Protein AF-A0A7V9JKL5-F1 (afdb_monomer)

Sequence (115 aa):
MSPMSPSKNQIVVAIGVLAAAFAIAACGGDGKSKGSEPASATSTLPQGSEAIALKPADFSVEIDNPYWPMKPGNKWVYSETDTAGGNEKVVVEVTDKTKMIANGIEARVIRDTVS

Nearest PDB structures (foldseek):
  5odp-assembly1_G  TM=5.307E-01  e=8.504E-01  Salinibacter ruber DSM 13855
  5odp-assembly1_A  TM=4.890E-01  e=9.035E-01  Salinibacter ruber DSM 13855
  5odn-assembly1_E  TM=5.194E-01  e=1.656E+00  Salinibacter ruber DSM 13855
  5odn-assembly1_B  TM=5.053E-01  e=2.242E+00  Salinibacter ruber DSM 13855
  3udg-assembly2_B  TM=4.702E-01  e=1.381E+00  Deinococcus radiodurans R1 = ATCC 13939 = DSM 20539

pLDDT: mean 77.9, std 23.08, range [34.19, 98.75]

Foldseek 3Di:
DDDDDDDDPDDDDDDDDDDDDDDDDDDDDDDPPPPPPPPVVVPPDDPDPPDDQDDQVVDDQFQPPPVDGQDAADKDWDWDADPVGDIKIKMKGFHPDWDQDPNGHIYTDIDIDMD

Secondary structure (DSSP, 8-state):
-PPP----------------------------------------SPPTT------GGG--S----TT----TT-EEEEEEE-TTS-EEEEEEEEEEEEEE-GGG-EEEEEEEEE-

Mean predicted aligned error: 16.91 Å

Structure (mmCIF, N/CA/C/O backbone):
data_AF-A0A7V9JKL5-F1
#
_entry.id   AF-A0A7V9JKL5-F1
#
loop_
_atom_site.group_PDB
_atom_site.id
_atom_site.type_symbol
_atom_site.label_atom_id
_atom_site.label_alt_id
_atom_site.label_comp_id
_atom_site.label_asym_id
_atom_site.label_entity_id
_atom_site.label_seq_id
_atom_site.pdbx_PDB_ins_code
_atom_site.Cartn_x
_atom_site.Cartn_y
_atom_site.Cartn_z
_atom_site.occupancy
_atom_site.B_iso_or_equiv
_atom_site.auth_seq_id
_atom_site.auth_comp_id
_atom_site.auth_asym_id
_atom_site.auth_atom_id
_atom_site.pdbx_PDB_model_num
ATOM 1 N N . MET A 1 1 ? -31.807 38.987 9.158 1.00 47.34 1 MET A N 1
ATOM 2 C CA . MET A 1 1 ? -31.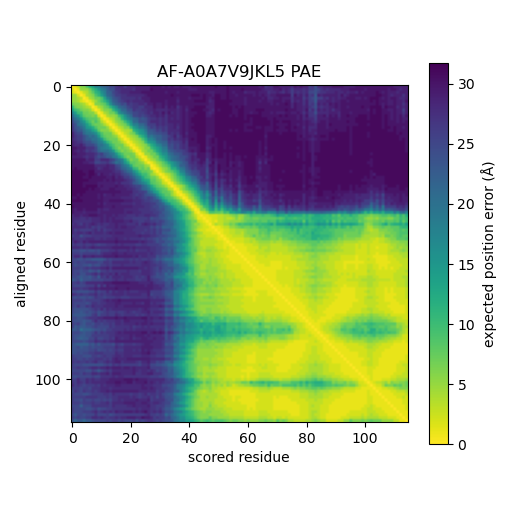268 37.971 10.083 1.00 47.34 1 MET A CA 1
ATOM 3 C C . MET A 1 1 ? -29.976 37.463 9.460 1.00 47.34 1 MET A C 1
ATOM 5 O O . MET A 1 1 ? -30.025 36.644 8.553 1.00 47.34 1 MET A O 1
ATOM 9 N N . SER A 1 2 ? -28.856 38.098 9.803 1.00 44.59 2 SER A N 1
ATOM 10 C CA . SER A 1 2 ? -27.548 37.877 9.172 1.00 44.59 2 SER A CA 1
ATOM 11 C C . SER A 1 2 ? -26.788 36.716 9.836 1.00 44.59 2 SER A C 1
ATOM 13 O O . SER A 1 2 ? -27.013 36.465 11.020 1.00 44.59 2 SER A O 1
ATOM 15 N N . PRO A 1 3 ? -25.895 36.025 9.103 1.00 46.81 3 PRO A N 1
ATOM 16 C CA . PRO A 1 3 ? -25.092 34.912 9.611 1.00 46.81 3 PRO A CA 1
ATOM 17 C C . PRO A 1 3 ? -23.904 35.377 10.470 1.00 46.81 3 PRO A C 1
ATOM 19 O O . PRO A 1 3 ? -23.275 36.397 10.193 1.00 46.81 3 PRO A O 1
ATOM 22 N N . MET A 1 4 ? -23.588 34.583 11.495 1.00 34.19 4 MET A N 1
ATOM 23 C CA . MET A 1 4 ? -22.467 34.763 12.419 1.00 34.19 4 MET A CA 1
ATOM 24 C C . MET A 1 4 ? -21.280 33.899 11.953 1.00 34.19 4 MET A C 1
ATOM 26 O O . MET A 1 4 ? -21.412 32.687 11.803 1.00 34.19 4 MET A O 1
ATOM 30 N N . SER A 1 5 ? -20.125 34.522 11.719 1.00 47.69 5 SER A N 1
ATOM 31 C CA . SER A 1 5 ? -18.815 33.886 11.487 1.00 47.69 5 SER A CA 1
ATOM 32 C C . SER A 1 5 ? -17.736 34.705 12.238 1.00 47.69 5 SER A C 1
ATOM 34 O O . SER A 1 5 ? -18.064 35.774 12.755 1.00 47.69 5 SER A O 1
ATOM 36 N N . PRO A 1 6 ? -16.487 34.231 12.406 1.00 41.22 6 PRO A N 1
ATOM 37 C CA . PRO A 1 6 ? -15.897 33.872 13.693 1.00 41.22 6 PRO A CA 1
ATOM 38 C C . PRO A 1 6 ? -14.971 34.964 14.260 1.00 41.22 6 PRO A C 1
ATOM 40 O O . PRO A 1 6 ? -14.393 35.771 13.528 1.00 41.22 6 PRO A O 1
ATOM 43 N N . SER A 1 7 ? -14.776 34.950 15.581 1.00 37.81 7 SER A N 1
ATOM 44 C CA . SER A 1 7 ? -13.871 35.851 16.301 1.00 37.81 7 SER A CA 1
ATOM 45 C C . SER A 1 7 ? -12.401 35.513 16.032 1.00 37.81 7 SER A C 1
ATOM 47 O O . SER A 1 7 ? -11.882 34.495 16.491 1.00 37.81 7 SER A O 1
ATOM 49 N N . LYS A 1 8 ? -11.721 36.405 15.308 1.00 43.59 8 LYS A N 1
ATOM 50 C CA . LYS A 1 8 ? -10.263 36.449 15.165 1.00 43.59 8 LYS A CA 1
ATOM 51 C C . LYS A 1 8 ? -9.659 37.147 16.387 1.00 43.59 8 LYS A C 1
ATOM 53 O O . LYS A 1 8 ? -9.837 38.351 16.548 1.00 43.59 8 LYS A O 1
ATOM 58 N N . ASN A 1 9 ? -8.905 36.416 17.207 1.00 38.69 9 ASN A N 1
ATOM 59 C CA . ASN A 1 9 ? -8.006 37.009 18.198 1.00 38.69 9 ASN A CA 1
ATOM 60 C C . ASN A 1 9 ? -6.793 37.603 17.473 1.00 38.69 9 ASN A C 1
ATOM 62 O O . ASN A 1 9 ? -5.861 36.884 17.118 1.00 38.69 9 ASN A O 1
ATOM 66 N N . GLN A 1 10 ? -6.813 38.913 17.235 1.00 40.44 10 GLN A N 1
ATOM 67 C CA . GLN A 1 10 ? -5.638 39.643 16.769 1.00 40.44 10 GLN A CA 1
ATOM 68 C C . GLN A 1 10 ? -4.881 40.198 17.971 1.00 40.44 10 GLN A C 1
ATOM 70 O O . GLN A 1 10 ? -5.264 41.197 18.575 1.00 40.44 10 GLN A O 1
ATOM 75 N N . ILE A 1 11 ? -3.799 39.506 18.320 1.00 44.56 11 ILE A N 1
ATOM 76 C CA . ILE A 1 11 ? -2.767 40.002 19.221 1.00 44.56 11 ILE A CA 1
ATOM 77 C C . ILE A 1 11 ? -1.987 41.074 18.452 1.00 44.56 11 ILE A C 1
ATOM 79 O O . ILE A 1 11 ? -1.315 40.791 17.462 1.00 44.56 11 ILE A O 1
ATOM 83 N N . VAL A 1 12 ? -2.132 42.320 18.895 1.00 41.69 12 VAL A N 1
ATOM 84 C CA . VAL A 1 12 ? -1.371 43.474 18.416 1.00 41.69 12 VAL A CA 1
ATOM 85 C C . VAL A 1 12 ? 0.035 43.385 19.001 1.00 41.69 12 VAL A C 1
ATOM 87 O O . VAL A 1 12 ? 0.199 43.462 20.215 1.00 41.69 12 VAL A O 1
ATOM 90 N N . VAL A 1 13 ? 1.053 43.257 18.151 1.00 42.88 13 VAL A N 1
ATOM 91 C CA . VAL A 1 13 ? 2.447 43.514 18.535 1.00 42.88 13 VAL A CA 1
ATOM 92 C C . VAL A 1 13 ? 3.031 44.496 17.530 1.00 42.88 13 VAL A C 1
ATOM 94 O O . VAL A 1 13 ? 3.345 44.155 16.393 1.00 42.88 13 VAL A O 1
ATOM 97 N N . ALA A 1 14 ? 3.122 45.750 17.967 1.00 43.59 14 ALA A N 1
ATOM 98 C CA . ALA A 1 14 ? 3.907 46.787 17.325 1.00 43.59 14 ALA A CA 1
ATOM 99 C C . ALA A 1 14 ? 5.387 46.542 17.645 1.00 43.59 14 ALA A C 1
ATOM 101 O O . ALA A 1 14 ? 5.752 46.469 18.816 1.00 43.59 14 ALA A O 1
ATOM 102 N N . ILE A 1 15 ? 6.242 46.443 16.627 1.00 45.44 15 ILE A N 1
ATOM 103 C CA . ILE A 1 15 ? 7.695 46.527 16.806 1.00 45.44 15 ILE A CA 1
ATOM 104 C C . ILE A 1 15 ? 8.213 47.605 15.864 1.00 45.44 15 ILE A C 1
ATOM 106 O O . ILE A 1 15 ? 8.087 47.519 14.644 1.00 45.44 15 ILE A O 1
ATOM 110 N N . GLY A 1 16 ? 8.714 48.666 16.494 1.00 40.72 16 GLY A N 1
ATOM 111 C CA . GLY A 1 16 ? 9.248 49.858 15.866 1.00 40.72 16 GLY A CA 1
ATOM 112 C C . GLY A 1 16 ? 10.627 49.644 15.250 1.00 40.72 16 GLY A C 1
ATOM 113 O O . GLY A 1 16 ? 11.406 48.781 15.648 1.00 40.72 16 GLY A O 1
ATOM 114 N N . VAL A 1 17 ? 10.897 50.496 14.268 1.00 45.62 17 VAL A N 1
ATOM 115 C CA . VAL A 1 17 ? 12.177 50.688 13.593 1.00 45.62 17 VAL A CA 1
ATOM 116 C C . VAL A 1 17 ? 13.237 51.146 14.597 1.00 45.62 17 VAL A C 1
ATOM 118 O O . VAL A 1 17 ? 13.046 52.161 15.265 1.00 45.62 17 VAL A O 1
ATOM 121 N N . LEU A 1 18 ? 14.385 50.465 14.640 1.00 44.09 18 LEU A N 1
ATOM 122 C CA . LEU A 1 18 ? 15.623 51.057 15.145 1.00 44.09 18 LEU A CA 1
ATOM 123 C C . LEU A 1 18 ? 16.817 50.563 14.320 1.00 44.09 18 LEU A C 1
ATOM 125 O O . LEU A 1 18 ? 17.223 49.406 14.392 1.00 44.09 18 LEU A O 1
ATOM 129 N N . ALA A 1 19 ? 17.347 51.467 13.501 1.00 48.91 19 ALA A N 1
ATOM 130 C CA . ALA A 1 19 ? 18.604 51.313 12.788 1.00 48.91 19 ALA A CA 1
ATOM 131 C C . ALA A 1 19 ? 19.779 51.628 13.726 1.00 48.91 19 ALA A C 1
ATOM 133 O O . ALA A 1 19 ? 19.739 52.641 14.420 1.00 48.91 19 ALA A O 1
ATOM 134 N N . ALA A 1 20 ? 20.845 50.825 13.688 1.00 52.41 20 ALA A N 1
ATOM 135 C CA . ALA A 1 20 ? 22.195 51.266 14.044 1.00 52.41 20 ALA A CA 1
ATOM 136 C C . ALA A 1 20 ? 23.242 50.312 13.450 1.00 52.41 20 ALA A C 1
ATOM 138 O O . ALA A 1 20 ? 23.262 49.118 13.737 1.00 52.41 20 ALA A O 1
ATOM 139 N N . ALA A 1 21 ? 24.103 50.870 12.603 1.00 51.66 21 ALA A N 1
ATOM 140 C CA . ALA A 1 21 ? 25.265 50.224 12.018 1.00 51.66 21 ALA A CA 1
ATOM 141 C C . ALA A 1 21 ? 26.422 50.161 13.025 1.00 51.66 21 ALA A C 1
ATOM 143 O O . ALA A 1 21 ? 26.717 51.162 13.670 1.00 51.66 21 ALA A O 1
ATOM 144 N N . PHE A 1 22 ? 27.136 49.034 13.072 1.00 50.62 22 PHE A N 1
ATOM 145 C CA . PHE A 1 22 ? 28.535 48.986 13.501 1.00 50.62 22 PHE A CA 1
ATOM 146 C C . PHE A 1 22 ? 29.285 47.970 12.638 1.00 50.62 22 PHE A C 1
ATOM 148 O O . PHE A 1 22 ? 29.159 46.760 12.805 1.00 50.62 22 PHE A O 1
ATOM 155 N N . ALA A 1 23 ? 30.055 48.489 11.682 1.00 52.25 23 ALA A N 1
ATOM 156 C CA . ALA A 1 23 ? 31.087 47.743 10.985 1.00 52.25 23 ALA A CA 1
ATOM 157 C C . ALA A 1 23 ? 32.335 47.726 11.875 1.00 52.25 23 ALA A C 1
ATOM 159 O O . ALA A 1 23 ? 32.908 48.779 12.150 1.00 52.25 23 ALA A O 1
ATOM 160 N N . ILE A 1 24 ? 32.755 46.542 12.320 1.00 63.12 24 ILE A N 1
ATOM 161 C CA . ILE A 1 24 ? 34.070 46.348 12.933 1.00 63.12 24 ILE A CA 1
ATOM 162 C C . ILE A 1 24 ? 34.867 45.473 11.976 1.00 63.12 24 ILE A C 1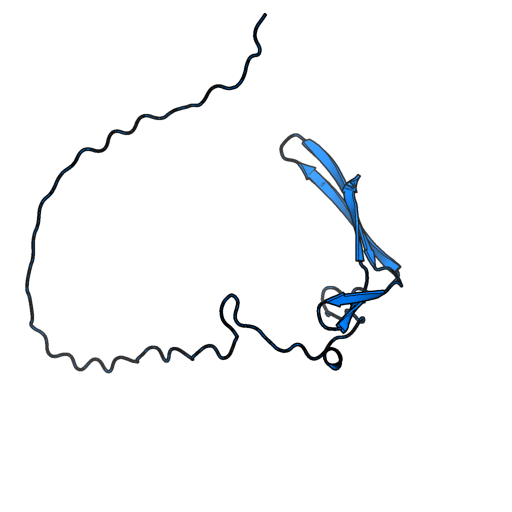
ATOM 164 O O . ILE A 1 24 ? 34.656 44.266 11.874 1.00 63.12 24 ILE A O 1
ATOM 168 N N . ALA A 1 25 ? 35.758 46.121 11.232 1.00 62.94 25 ALA A N 1
ATOM 169 C CA . ALA A 1 25 ? 36.835 45.457 10.527 1.00 62.94 25 ALA A CA 1
ATOM 170 C C . ALA A 1 25 ? 37.887 45.028 11.558 1.00 62.94 25 ALA A C 1
ATOM 172 O O . ALA A 1 25 ? 38.490 45.872 12.217 1.00 62.94 25 ALA A O 1
ATOM 173 N N . ALA A 1 26 ? 38.116 43.723 11.679 1.00 55.28 26 ALA A N 1
ATOM 174 C CA . ALA A 1 26 ? 39.297 43.170 12.328 1.00 55.28 26 ALA A CA 1
ATOM 175 C C . ALA A 1 26 ? 39.792 41.971 11.506 1.00 55.28 26 ALA A C 1
ATOM 177 O O . ALA A 1 26 ? 39.414 40.826 11.736 1.00 55.28 26 ALA A O 1
ATOM 178 N N . CYS A 1 27 ? 40.628 42.264 10.508 1.00 57.84 27 CYS A N 1
ATOM 179 C CA . CYS A 1 27 ? 41.602 41.310 9.991 1.00 57.84 27 CYS A CA 1
ATOM 180 C C . CYS A 1 27 ? 42.683 41.111 11.057 1.00 57.84 27 CYS A C 1
ATOM 182 O O . CYS A 1 27 ? 43.241 42.093 11.546 1.00 57.84 27 CYS A O 1
ATOM 184 N N . GLY A 1 28 ? 43.023 39.864 11.371 1.00 45.41 28 GLY A N 1
ATOM 185 C CA . GLY A 1 28 ? 44.213 39.560 12.161 1.00 45.41 28 GLY A CA 1
ATOM 186 C C . GLY A 1 28 ? 44.158 38.185 12.807 1.00 45.41 28 GLY A C 1
ATOM 187 O O . GLY A 1 28 ? 43.516 38.018 13.837 1.00 45.41 28 GLY A O 1
ATOM 188 N N . GLY A 1 29 ? 44.862 37.216 12.220 1.00 40.34 29 GLY A N 1
ATOM 189 C CA . GLY A 1 29 ? 45.132 35.940 12.877 1.00 40.34 29 GLY A CA 1
ATOM 190 C C . GLY A 1 29 ? 45.434 34.810 11.905 1.00 40.34 29 GLY A C 1
ATOM 191 O O . GLY A 1 29 ? 44.539 34.047 11.554 1.00 40.34 29 GLY A O 1
ATOM 192 N N . ASP A 1 30 ? 46.700 34.698 11.499 1.00 55.34 30 ASP A N 1
ATOM 193 C CA . ASP A 1 30 ? 47.290 33.527 10.850 1.00 55.34 30 ASP A CA 1
ATOM 194 C C . ASP A 1 30 ? 47.020 32.249 11.656 1.00 55.34 30 ASP A C 1
ATOM 196 O O . ASP A 1 30 ? 47.736 31.887 12.588 1.00 55.34 30 ASP A O 1
ATOM 200 N N . GLY A 1 31 ? 45.972 31.540 11.260 1.00 44.19 31 GLY A N 1
ATOM 201 C CA . GLY A 1 31 ? 45.737 30.157 11.613 1.00 44.19 31 GLY A CA 1
ATOM 202 C C . G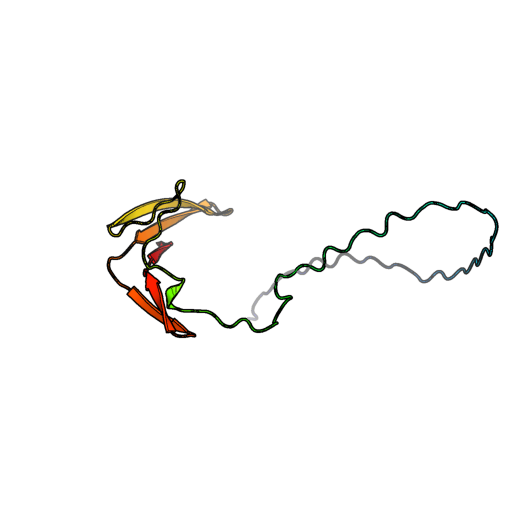LY A 1 31 ? 45.504 29.404 10.321 1.00 44.19 31 GLY A C 1
ATOM 203 O O . GLY A 1 31 ? 44.411 29.449 9.764 1.00 44.19 31 GLY A O 1
ATOM 204 N N . LYS A 1 32 ? 46.524 28.688 9.842 1.00 51.06 32 LYS A N 1
ATOM 205 C CA . LYS A 1 32 ? 46.372 27.590 8.881 1.00 51.06 32 LYS A 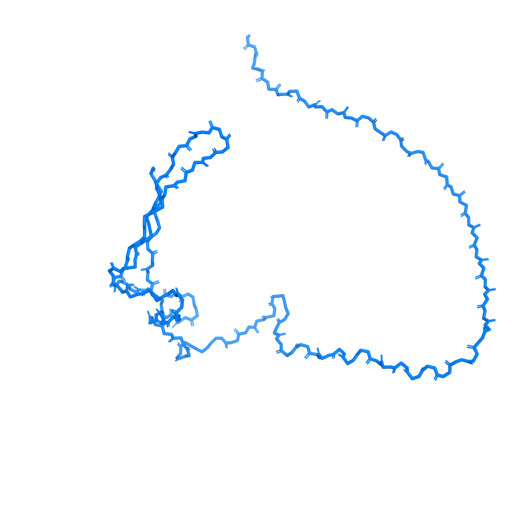CA 1
ATOM 206 C C . LYS A 1 32 ? 45.588 26.467 9.574 1.00 51.06 32 LYS A C 1
ATOM 208 O O . LYS A 1 32 ? 46.103 25.382 9.828 1.00 51.06 32 LYS A O 1
ATOM 213 N N . SER A 1 33 ? 44.329 26.729 9.910 1.00 47.03 33 SER A N 1
ATOM 214 C CA . SER A 1 33 ? 43.345 25.685 10.088 1.00 47.03 33 SER A CA 1
ATOM 215 C C . SER A 1 33 ? 43.294 25.022 8.729 1.00 47.03 33 SER A C 1
ATOM 217 O O . SER A 1 33 ? 42.830 25.620 7.759 1.00 47.03 33 SER A O 1
ATOM 219 N N . LYS A 1 34 ? 43.850 23.813 8.628 1.00 50.38 34 LYS A N 1
ATOM 220 C CA . LYS A 1 34 ? 43.401 22.880 7.608 1.00 50.38 34 LYS A CA 1
ATOM 221 C C . LYS A 1 34 ? 41.903 22.785 7.834 1.00 50.38 34 LYS A C 1
ATOM 223 O O . LYS A 1 34 ? 41.458 22.060 8.719 1.00 50.38 34 LYS A O 1
ATOM 228 N N . GLY A 1 35 ? 41.156 23.615 7.112 1.00 43.03 35 GLY A N 1
ATOM 229 C CA . GLY A 1 35 ? 39.764 23.367 6.873 1.00 43.03 35 GLY A CA 1
ATOM 230 C C . GLY A 1 35 ? 39.772 21.964 6.318 1.00 43.03 35 GLY A C 1
ATOM 231 O O . GLY A 1 35 ? 40.225 21.733 5.200 1.00 43.03 35 GLY A O 1
ATOM 232 N N . SER A 1 36 ? 39.355 21.013 7.143 1.00 56.47 36 SER A N 1
ATOM 233 C CA . SER A 1 36 ? 38.516 19.965 6.623 1.00 56.47 36 SER A CA 1
ATOM 234 C C . SER A 1 36 ? 37.426 20.737 5.898 1.00 56.47 36 SER A C 1
ATOM 236 O O . SER A 1 36 ? 36.492 21.233 6.528 1.00 56.47 36 SER A O 1
ATOM 238 N N . GLU 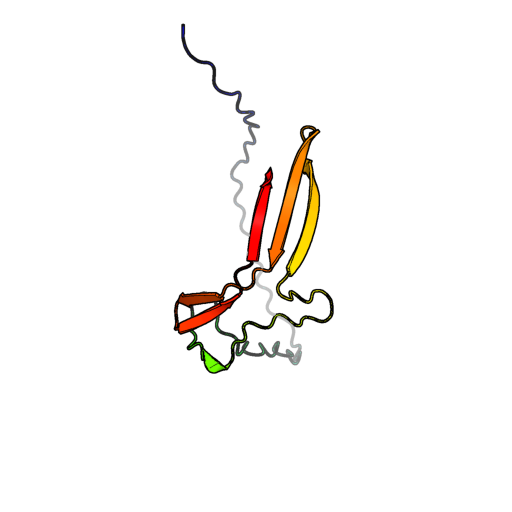A 1 37 ? 37.616 20.956 4.592 1.00 51.84 37 GLU A N 1
ATOM 239 C CA . GLU A 1 37 ? 36.483 21.110 3.705 1.00 51.84 37 GLU A CA 1
ATOM 240 C C . GLU A 1 37 ? 35.509 20.050 4.203 1.00 51.84 37 GLU A C 1
ATOM 242 O O . GLU A 1 37 ? 35.916 18.883 4.336 1.00 51.84 37 GLU A O 1
ATOM 247 N N . PRO A 1 38 ? 34.270 20.404 4.587 1.00 53.50 38 PRO A N 1
ATOM 248 C CA . PRO A 1 38 ? 33.273 19.369 4.581 1.00 53.50 38 PRO A CA 1
ATOM 249 C C . PRO A 1 38 ? 33.392 18.828 3.165 1.00 53.50 38 PRO A C 1
ATOM 251 O O . PRO A 1 38 ? 33.174 19.566 2.200 1.00 53.50 38 PRO A O 1
ATOM 254 N N . ALA A 1 39 ? 33.860 17.586 3.038 1.00 56.84 39 ALA A N 1
ATOM 255 C CA . ALA A 1 39 ? 33.598 16.820 1.853 1.00 56.84 39 ALA A CA 1
ATOM 256 C C . ALA A 1 39 ? 32.080 16.875 1.788 1.00 56.84 39 ALA A C 1
ATOM 258 O O . ALA A 1 39 ? 31.387 16.149 2.501 1.00 56.84 39 ALA A O 1
ATOM 259 N N . SER A 1 40 ? 31.568 17.849 1.035 1.00 52.34 40 SER A N 1
ATOM 260 C CA . SER A 1 40 ? 30.229 17.821 0.514 1.00 52.34 40 SER A CA 1
ATOM 261 C C . SER A 1 40 ? 30.300 16.600 -0.365 1.00 52.34 40 SER A C 1
ATOM 263 O O . SER A 1 40 ? 30.696 16.684 -1.525 1.00 52.34 40 SER A O 1
ATOM 265 N N . ALA A 1 41 ? 30.085 15.441 0.263 1.00 62.69 41 ALA A N 1
ATOM 266 C CA . ALA A 1 41 ? 29.795 14.205 -0.401 1.00 62.69 41 ALA A CA 1
ATOM 267 C C . ALA A 1 41 ? 28.661 14.611 -1.317 1.00 62.69 41 ALA A C 1
ATOM 269 O O . ALA A 1 41 ? 27.564 14.917 -0.851 1.00 62.69 41 ALA A O 1
ATOM 270 N N . THR A 1 42 ? 29.003 14.818 -2.584 1.00 60.19 42 THR A N 1
ATOM 271 C CA . THR A 1 42 ? 28.070 15.271 -3.592 1.00 60.19 42 THR A CA 1
ATOM 272 C C . THR A 1 42 ? 27.042 14.167 -3.594 1.00 60.19 42 THR A C 1
ATOM 274 O O . THR A 1 42 ? 27.360 13.041 -3.980 1.00 60.19 42 THR A O 1
ATOM 277 N N . SER A 1 43 ? 25.884 14.418 -2.986 1.00 65.44 43 SER A N 1
ATOM 278 C CA . SER A 1 43 ? 24.879 13.389 -2.816 1.00 65.44 43 SER A CA 1
ATOM 279 C C . SER A 1 43 ? 24.548 12.917 -4.219 1.00 65.44 43 SER A C 1
ATOM 281 O O . SER A 1 43 ? 23.993 13.671 -5.007 1.00 65.44 43 SER A O 1
ATOM 283 N N . THR A 1 44 ? 24.936 11.687 -4.554 1.00 83.38 44 THR A N 1
ATOM 284 C CA . THR A 1 44 ? 24.704 11.091 -5.880 1.00 83.38 44 THR A CA 1
ATOM 285 C C . THR A 1 44 ? 23.217 10.793 -6.105 1.00 83.38 44 THR A C 1
ATOM 287 O O . THR A 1 44 ? 22.824 10.246 -7.130 1.00 83.38 44 THR A O 1
ATOM 290 N N . LEU A 1 45 ? 22.382 11.131 -5.123 1.00 88.88 45 LEU A N 1
ATOM 291 C CA . LEU A 1 45 ? 20.941 11.055 -5.205 1.00 88.88 45 LEU A CA 1
ATOM 292 C C . LEU A 1 45 ? 20.401 12.280 -5.951 1.00 88.88 45 LEU A C 1
ATOM 294 O O . LEU A 1 45 ? 20.865 13.396 -5.690 1.00 88.88 45 LEU A O 1
ATOM 298 N N . PRO A 1 46 ? 19.400 12.088 -6.821 1.00 88.44 46 PRO A N 1
ATOM 299 C CA . PRO A 1 46 ? 18.739 13.191 -7.501 1.00 88.44 46 PRO A CA 1
ATOM 300 C C . PRO A 1 46 ? 18.149 14.184 -6.492 1.00 88.44 46 PRO A C 1
ATOM 302 O O . PRO A 1 46 ? 17.662 13.793 -5.427 1.00 88.44 46 PRO A O 1
ATOM 305 N N . GLN A 1 47 ? 18.204 15.471 -6.822 1.00 91.88 47 GLN A N 1
ATOM 306 C CA . GLN A 1 47 ? 17.713 16.560 -5.979 1.00 91.88 47 GLN A CA 1
ATOM 307 C C . GLN A 1 47 ? 16.355 17.080 -6.465 1.00 91.88 47 GLN A C 1
ATOM 309 O O . GLN A 1 47 ? 16.168 17.407 -7.635 1.00 91.88 47 GLN A O 1
ATOM 314 N N . GLY A 1 48 ? 15.395 17.223 -5.547 1.00 89.00 48 GLY A N 1
ATOM 315 C CA . GLY A 1 48 ? 14.105 17.863 -5.824 1.00 89.00 48 GLY A CA 1
ATOM 316 C C . GLY A 1 48 ? 13.330 17.207 -6.972 1.00 89.00 48 GLY A C 1
ATOM 317 O O . GLY A 1 48 ? 12.871 16.075 -6.853 1.00 89.00 48 GLY A O 1
ATOM 318 N N . SER A 1 49 ? 13.152 17.952 -8.066 1.00 89.25 49 SER A N 1
ATOM 319 C CA . SER A 1 49 ? 12.415 17.532 -9.265 1.00 89.25 49 SER A CA 1
ATOM 320 C C . SER A 1 49 ? 13.303 16.954 -10.371 1.00 89.25 49 SER A C 1
ATOM 322 O O . SER A 1 49 ? 12.846 16.833 -11.508 1.00 89.25 49 SER A O 1
ATOM 324 N N . GLU A 1 50 ? 14.575 16.666 -10.090 1.00 91.50 50 GLU A N 1
ATOM 325 C CA . GLU A 1 50 ? 15.447 15.995 -11.050 1.00 91.50 50 GLU A CA 1
ATOM 326 C C . GLU A 1 50 ? 14.823 14.667 -11.496 1.00 91.50 50 GLU A C 1
ATOM 328 O O . GLU A 1 50 ? 14.457 13.812 -10.687 1.00 91.50 50 GLU A O 1
ATOM 333 N N . ALA A 1 51 ? 14.663 14.513 -12.811 1.00 86.69 51 ALA A N 1
ATOM 334 C CA . ALA A 1 51 ? 14.042 13.332 -13.378 1.00 86.69 51 ALA A CA 1
ATOM 335 C C . ALA A 1 51 ? 14.958 12.114 -13.214 1.00 86.69 51 ALA A C 1
ATOM 337 O O . ALA A 1 51 ? 16.149 12.169 -13.522 1.00 86.69 51 ALA A O 1
ATOM 338 N N . ILE A 1 52 ? 14.374 10.988 -12.806 1.00 88.06 52 ILE A N 1
ATOM 339 C CA . ILE A 1 52 ? 15.047 9.692 -12.768 1.00 88.06 52 ILE A CA 1
ATOM 340 C C . ILE A 1 52 ? 14.354 8.716 -13.715 1.00 88.06 52 ILE A C 1
ATOM 342 O O . ILE A 1 52 ? 13.126 8.614 -13.756 1.00 88.06 52 ILE A O 1
ATOM 346 N N . ALA A 1 53 ? 15.155 7.985 -14.488 1.00 88.75 53 ALA A N 1
ATOM 347 C CA . ALA A 1 53 ? 14.657 6.897 -15.312 1.00 88.75 53 ALA A CA 1
ATOM 348 C C . ALA A 1 53 ? 14.398 5.674 -14.423 1.00 88.75 53 ALA A C 1
ATOM 350 O O . ALA A 1 53 ? 15.333 4.999 -13.991 1.00 88.75 53 ALA A O 1
ATOM 351 N N . LEU A 1 54 ? 13.124 5.397 -14.144 1.00 90.00 54 LEU A N 1
ATOM 352 C CA . LEU A 1 54 ? 12.723 4.174 -13.454 1.00 90.00 54 LEU A CA 1
ATOM 353 C C . LEU A 1 54 ? 12.858 2.981 -14.404 1.00 90.00 54 LEU A C 1
ATOM 355 O O . LEU A 1 54 ? 12.501 3.072 -15.579 1.00 90.00 54 LEU A O 1
ATOM 359 N N . LYS A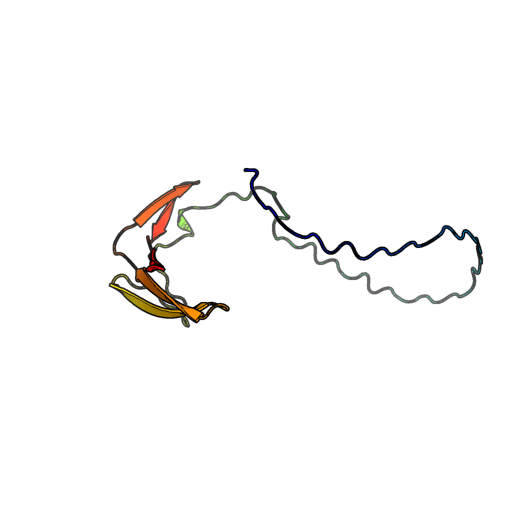 1 55 ? 13.345 1.854 -13.885 1.00 92.56 55 LYS A N 1
ATOM 360 C CA . LYS A 1 55 ? 13.386 0.577 -14.600 1.00 92.56 55 LYS A CA 1
ATOM 361 C C . LYS A 1 55 ? 12.291 -0.322 -14.034 1.00 92.56 55 LYS A C 1
ATOM 363 O O . LYS A 1 55 ? 12.469 -0.829 -12.932 1.00 92.56 55 LYS A O 1
ATOM 368 N N . PRO A 1 56 ? 11.176 -0.550 -14.746 1.00 94.88 56 PRO A N 1
ATOM 369 C CA . PRO A 1 56 ? 10.069 -1.344 -14.213 1.00 94.88 56 PRO A CA 1
ATOM 370 C C . PRO A 1 56 ? 10.456 -2.744 -13.731 1.00 94.88 56 PRO A C 1
ATOM 372 O O . PRO A 1 56 ? 9.881 -3.230 -12.767 1.00 94.88 56 PRO A O 1
ATOM 375 N N . ALA A 1 57 ? 11.460 -3.358 -14.361 1.00 94.62 57 ALA A N 1
ATOM 376 C CA . ALA A 1 57 ? 11.967 -4.678 -13.990 1.00 94.62 57 ALA A CA 1
ATOM 377 C C . ALA A 1 57 ? 12.640 -4.733 -12.604 1.00 94.62 57 ALA A C 1
ATOM 379 O O . ALA A 1 57 ? 12.796 -5.822 -12.064 1.00 94.62 57 ALA A O 1
ATOM 380 N N . ASP A 1 58 ? 13.020 -3.586 -12.031 1.00 94.75 58 ASP A N 1
ATOM 381 C CA . ASP A 1 58 ? 13.628 -3.511 -10.697 1.00 94.75 58 ASP A CA 1
ATOM 382 C C . ASP A 1 58 ? 12.561 -3.467 -9.578 1.00 94.75 58 ASP A C 1
ATOM 384 O O . ASP A 1 58 ? 12.900 -3.468 -8.395 1.00 94.75 58 ASP A O 1
ATOM 388 N N . PHE A 1 59 ? 11.271 -3.413 -9.931 1.00 95.06 59 PHE A N 1
ATOM 389 C CA . PHE A 1 59 ? 10.150 -3.373 -8.991 1.00 95.06 59 PHE A CA 1
ATOM 390 C C . PHE A 1 59 ? 9.464 -4.738 -8.887 1.00 95.06 59 PHE A C 1
ATOM 392 O O . PHE A 1 59 ? 9.407 -5.502 -9.848 1.00 95.06 59 PHE A O 1
ATOM 399 N N . SER A 1 60 ? 8.892 -5.019 -7.715 1.00 96.38 60 SER A N 1
ATOM 400 C CA . SER A 1 60 ? 8.126 -6.236 -7.445 1.00 96.38 60 SER A CA 1
ATOM 401 C C . SER A 1 60 ? 6.779 -5.907 -6.807 1.00 96.38 60 SER A C 1
ATOM 403 O O . SER A 1 60 ? 6.623 -4.910 -6.100 1.00 96.38 60 SER A O 1
ATOM 405 N N . VAL A 1 61 ? 5.802 -6.784 -7.034 1.00 97.94 61 VAL A N 1
ATOM 406 C CA . VAL A 1 61 ? 4.505 -6.772 -6.341 1.00 97.94 61 VAL A CA 1
ATOM 407 C C . VAL A 1 61 ? 4.557 -7.504 -4.994 1.00 97.94 61 VAL A C 1
ATOM 409 O O . VAL A 1 61 ? 3.583 -7.487 -4.238 1.00 97.94 61 VAL A O 1
ATOM 412 N N . GLU A 1 62 ? 5.669 -8.174 -4.693 1.00 97.75 62 GLU A N 1
ATOM 413 C CA . GLU A 1 62 ? 5.930 -8.786 -3.395 1.00 97.75 62 GLU A CA 1
ATOM 414 C C . GLU A 1 62 ? 6.460 -7.731 -2.419 1.00 97.75 62 GLU A C 1
ATOM 416 O O . GLU A 1 62 ? 7.432 -7.038 -2.701 1.00 97.75 62 GLU A O 1
ATOM 421 N N . ILE A 1 63 ? 5.790 -7.597 -1.272 1.00 97.38 63 ILE A N 1
ATOM 422 C CA . ILE A 1 63 ? 6.165 -6.663 -0.207 1.00 97.38 63 ILE A CA 1
ATOM 423 C C . ILE A 1 63 ? 6.616 -7.512 0.980 1.00 97.38 63 ILE A C 1
ATOM 425 O O . ILE A 1 63 ? 5.799 -7.997 1.768 1.00 97.38 63 ILE A O 1
ATOM 429 N N . ASP A 1 64 ? 7.918 -7.738 1.064 1.00 96.69 64 ASP A N 1
ATOM 430 C CA . ASP A 1 64 ? 8.575 -8.722 1.927 1.00 96.69 64 ASP A CA 1
ATOM 431 C C . ASP A 1 64 ? 9.380 -8.088 3.073 1.00 96.69 64 ASP A C 1
ATOM 433 O O . ASP A 1 64 ? 10.213 -8.748 3.694 1.00 96.69 64 ASP A O 1
ATOM 437 N N . ASN A 1 65 ? 9.102 -6.820 3.396 1.00 96.38 65 ASN A N 1
ATOM 438 C CA . ASN A 1 65 ? 9.759 -6.111 4.492 1.00 96.38 65 ASN A CA 1
ATOM 439 C C . ASN A 1 65 ? 9.708 -6.950 5.792 1.00 96.38 65 ASN A C 1
ATOM 441 O O . ASN A 1 65 ? 8.612 -7.324 6.219 1.00 96.38 65 ASN A O 1
ATOM 445 N N . PRO A 1 66 ? 10.850 -7.213 6.461 1.00 97.38 66 PRO A N 1
ATOM 446 C CA . PRO A 1 66 ? 10.920 -8.122 7.610 1.00 97.38 66 PRO A CA 1
ATOM 447 C C . PRO A 1 66 ? 10.077 -7.681 8.811 1.00 97.38 66 PRO A C 1
ATOM 449 O O . PRO A 1 66 ? 9.679 -8.515 9.620 1.00 97.38 66 PRO A O 1
ATOM 452 N N . TYR A 1 67 ? 9.788 -6.386 8.931 1.00 96.44 67 TYR A N 1
ATOM 453 C CA . TYR A 1 67 ? 8.958 -5.845 10.006 1.00 96.44 67 TYR A CA 1
ATOM 454 C C . TYR A 1 67 ? 7.491 -5.709 9.602 1.00 96.44 67 TYR A C 1
ATOM 456 O O . TYR A 1 67 ? 6.616 -5.664 10.465 1.00 96.44 67 TYR A O 1
ATOM 464 N N . TRP A 1 68 ? 7.211 -5.641 8.298 1.00 95.50 68 TRP A N 1
ATOM 465 C CA . TRP A 1 68 ? 5.860 -5.428 7.793 1.00 95.50 68 TRP A CA 1
ATOM 466 C C . TRP A 1 68 ? 5.634 -6.101 6.432 1.00 95.50 68 TRP A C 1
ATOM 468 O O . TRP A 1 68 ? 5.517 -5.428 5.405 1.00 95.50 68 TRP A O 1
ATOM 478 N N . PRO A 1 69 ? 5.573 -7.443 6.399 1.00 96.69 69 PRO A N 1
ATOM 479 C CA . PRO A 1 69 ? 5.280 -8.158 5.169 1.00 96.69 69 PRO A CA 1
ATOM 480 C C . PRO A 1 69 ? 3.808 -7.954 4.789 1.00 96.69 69 PRO A C 1
ATOM 482 O O . PRO A 1 69 ? 2.900 -8.154 5.602 1.00 96.69 69 PRO A O 1
ATOM 485 N N . MET A 1 70 ? 3.548 -7.604 3.531 1.00 97.94 70 MET A N 1
ATOM 486 C CA . MET A 1 70 ? 2.200 -7.341 3.015 1.00 97.94 70 MET A CA 1
ATOM 487 C C . MET A 1 70 ? 1.839 -8.388 1.959 1.00 97.94 70 MET A C 1
ATOM 489 O O . MET A 1 70 ? 1.807 -8.134 0.752 1.00 97.94 70 MET A O 1
ATOM 493 N N . LYS A 1 71 ? 1.582 -9.611 2.434 1.00 97.75 71 LYS A N 1
ATOM 494 C CA . LYS A 1 71 ? 1.086 -10.713 1.600 1.00 97.75 71 LYS A CA 1
ATOM 495 C C . LYS A 1 71 ? -0.403 -10.510 1.299 1.00 97.75 71 LYS A C 1
ATOM 497 O O . LYS A 1 71 ? -1.114 -10.007 2.171 1.00 97.75 71 LYS A O 1
ATOM 502 N N . PRO A 1 72 ? -0.897 -10.896 0.107 1.00 98.38 72 PRO A N 1
ATOM 503 C CA . PRO A 1 72 ? -2.328 -10.874 -0.181 1.00 98.38 72 PRO A CA 1
ATOM 504 C C . PRO A 1 72 ? -3.134 -11.584 0.912 1.00 98.38 72 PRO A C 1
ATOM 506 O O . PRO A 1 72 ? -2.753 -12.662 1.364 1.00 98.38 72 PRO A O 1
ATOM 509 N N . GLY A 1 73 ? -4.229 -10.961 1.342 1.00 98.19 73 GLY A N 1
ATOM 510 C CA . GLY A 1 73 ? -5.068 -11.435 2.444 1.00 98.19 73 GLY A CA 1
ATOM 511 C C . GLY A 1 73 ? -4.672 -10.907 3.825 1.00 98.19 73 GLY A C 1
ATOM 512 O O . GLY A 1 73 ? -5.486 -10.991 4.745 1.00 98.19 73 GLY A O 1
ATOM 513 N N . ASN A 1 74 ? -3.482 -10.314 3.991 1.00 98.31 74 ASN A N 1
ATOM 514 C CA . ASN A 1 74 ? -3.138 -9.631 5.238 1.00 98.31 74 ASN A CA 1
ATOM 515 C C . ASN A 1 74 ? -4.112 -8.470 5.491 1.00 98.31 74 ASN A C 1
ATOM 517 O O . ASN A 1 74 ? -4.465 -7.723 4.571 1.00 98.31 74 ASN A O 1
ATOM 521 N N . LYS A 1 75 ? -4.533 -8.321 6.751 1.00 98.06 75 LYS A N 1
ATOM 522 C CA . LYS A 1 75 ? -5.507 -7.316 7.178 1.00 98.06 75 LYS A CA 1
ATOM 523 C C . LYS A 1 75 ? -5.149 -6.750 8.544 1.00 98.06 75 LYS A C 1
ATOM 525 O O . LYS A 1 75 ? -4.928 -7.511 9.483 1.00 98.06 75 LYS A O 1
ATOM 530 N N . TRP A 1 76 ? -5.171 -5.427 8.652 1.00 98.12 76 TRP A N 1
ATOM 531 C CA . TRP A 1 76 ? -5.028 -4.698 9.908 1.00 98.12 76 TRP A CA 1
ATOM 532 C C . TRP A 1 76 ? -6.275 -3.867 10.159 1.00 98.12 76 TRP A C 1
ATOM 534 O O . TRP A 1 76 ? -6.851 -3.302 9.231 1.00 98.12 76 TRP A O 1
ATOM 544 N N . VAL A 1 77 ? -6.705 -3.833 11.416 1.00 98.00 77 VAL A N 1
ATOM 545 C CA . VAL A 1 77 ? -7.864 -3.065 11.862 1.00 98.00 77 VAL A CA 1
ATOM 546 C C . VAL A 1 77 ? -7.412 -2.187 13.016 1.00 98.00 77 VAL A C 1
ATOM 548 O O . VAL A 1 77 ? -7.022 -2.705 14.062 1.00 98.00 77 VAL A O 1
ATOM 551 N N . TYR A 1 78 ? -7.468 -0.879 12.813 1.00 97.31 78 TYR A N 1
ATOM 552 C CA . TYR A 1 78 ? -7.131 0.127 13.806 1.00 97.31 78 TYR A CA 1
ATOM 553 C C . TYR A 1 78 ? -8.408 0.770 14.337 1.00 97.31 78 TYR A C 1
ATOM 555 O O . TYR A 1 78 ? -9.396 0.909 13.614 1.00 97.31 78 TYR A O 1
ATOM 563 N N . SER A 1 79 ? -8.380 1.126 15.616 1.00 97.06 79 SER A N 1
ATOM 564 C CA . SER A 1 79 ? -9.385 1.969 16.251 1.00 97.06 79 SER A CA 1
ATOM 565 C C . SER A 1 79 ? -8.678 3.246 16.660 1.00 97.06 79 SER A C 1
ATOM 567 O O . SER A 1 79 ? -7.695 3.187 17.399 1.00 97.06 79 SER A O 1
ATOM 569 N N . GLU A 1 80 ? -9.171 4.371 16.175 1.00 95.69 80 GLU A N 1
ATOM 570 C CA . GLU A 1 80 ? -8.616 5.690 16.440 1.00 95.69 80 GLU A CA 1
ATOM 571 C C . GLU A 1 80 ? -9.641 6.529 17.192 1.00 95.69 80 GLU A C 1
ATOM 573 O O . GLU A 1 80 ? -10.849 6.361 17.018 1.00 95.69 80 GLU A O 1
ATOM 578 N N . THR A 1 81 ? -9.148 7.416 18.052 1.00 96.56 81 THR A N 1
ATOM 579 C CA . THR A 1 81 ? -9.972 8.403 18.747 1.00 96.56 81 THR A CA 1
ATOM 580 C C . THR A 1 81 ? -9.396 9.781 18.457 1.00 96.56 81 THR A C 1
ATOM 582 O O . THR A 1 81 ? -8.214 10.021 18.717 1.00 96.56 81 THR A O 1
ATOM 585 N N . ASP A 1 82 ? -10.212 10.679 17.911 1.00 90.44 82 ASP A N 1
ATOM 586 C CA . ASP A 1 82 ? -9.801 12.049 17.620 1.00 90.44 82 ASP A CA 1
ATOM 587 C C . ASP A 1 82 ? -9.729 12.910 18.898 1.00 90.44 82 ASP A C 1
ATOM 589 O O . ASP A 1 82 ? -10.097 12.501 20.004 1.00 90.44 82 ASP A O 1
ATOM 593 N N . THR A 1 83 ? -9.251 14.147 18.762 1.00 92.88 83 THR A N 1
ATOM 594 C CA . THR A 1 83 ? -9.101 15.073 19.897 1.00 92.88 83 THR A CA 1
ATOM 595 C C . THR A 1 83 ? -10.428 15.574 20.475 1.00 92.88 83 THR A C 1
ATOM 597 O O . THR A 1 83 ? -10.441 16.094 21.591 1.00 92.88 83 THR A O 1
ATOM 600 N N . ALA A 1 84 ? -11.534 15.420 19.748 1.00 93.56 84 ALA A N 1
ATOM 601 C CA . ALA A 1 84 ? -12.891 15.734 20.182 1.00 93.56 84 ALA A CA 1
ATOM 602 C C . ALA A 1 84 ? -13.633 14.509 20.763 1.00 93.56 84 ALA A C 1
ATOM 604 O O . ALA A 1 84 ? -14.754 14.658 21.253 1.00 93.56 84 ALA A O 1
ATOM 605 N N . GLY A 1 85 ? -13.014 13.323 20.755 1.00 93.50 85 GLY A N 1
ATOM 606 C CA . GLY A 1 85 ? -13.584 12.066 21.242 1.00 93.50 85 GLY A CA 1
ATOM 607 C C . GLY A 1 85 ? -14.381 11.270 20.200 1.00 93.50 85 GLY A C 1
ATOM 608 O O . GLY A 1 85 ? -15.052 10.304 20.568 1.00 93.50 85 GLY A O 1
ATOM 609 N N . GLY A 1 86 ? -14.333 11.653 18.921 1.00 94.50 86 GLY A N 1
ATOM 610 C CA . GLY A 1 86 ? -14.850 10.850 17.813 1.00 94.50 86 GLY A CA 1
ATOM 611 C C . GLY A 1 86 ? -14.050 9.558 17.666 1.00 94.50 86 GLY A C 1
ATOM 612 O O . GLY A 1 86 ? -12.839 9.569 17.855 1.00 94.50 86 GLY A O 1
ATOM 613 N N . ASN A 1 87 ? -14.720 8.442 17.367 1.00 95.88 87 ASN A N 1
ATOM 614 C CA . ASN A 1 87 ? -14.055 7.159 17.140 1.00 95.88 87 ASN A CA 1
ATOM 615 C C . ASN A 1 87 ? -14.132 6.788 15.665 1.00 95.88 87 ASN A C 1
ATOM 617 O O . ASN A 1 87 ? -15.218 6.816 15.090 1.00 95.88 87 ASN A O 1
ATOM 621 N N . GLU A 1 88 ? -13.003 6.375 15.106 1.00 96.62 88 GLU A N 1
ATOM 622 C CA . GLU A 1 88 ? -12.893 5.894 13.734 1.00 96.62 88 GLU A CA 1
ATOM 623 C C . GLU A 1 88 ? -12.312 4.486 13.718 1.00 96.62 88 GLU A C 1
ATOM 625 O O . GLU A 1 88 ? -11.477 4.107 14.546 1.00 96.62 88 GLU A O 1
ATOM 630 N N . LYS A 1 89 ? -12.755 3.693 12.748 1.00 97.50 89 LYS A N 1
ATOM 631 C CA . LYS A 1 89 ? -12.182 2.388 12.459 1.00 97.50 89 LYS A CA 1
ATOM 632 C C . LYS A 1 89 ? -11.505 2.426 11.101 1.00 97.50 89 LYS A C 1
ATOM 634 O O . LYS A 1 89 ? -12.167 2.640 10.089 1.00 97.50 89 LYS A O 1
ATOM 639 N N . VAL A 1 90 ? -10.214 2.116 11.077 1.00 98.00 90 VAL A N 1
ATOM 640 C CA . VAL A 1 90 ? -9.420 2.025 9.847 1.00 98.00 90 VAL A CA 1
ATOM 641 C C . VAL A 1 90 ? -9.139 0.563 9.531 1.00 98.00 90 VAL A C 1
ATOM 643 O O . VAL A 1 90 ? -8.720 -0.203 10.400 1.00 98.00 90 VAL A O 1
ATOM 646 N N . VAL A 1 91 ? -9.374 0.145 8.291 1.00 98.38 91 VAL A N 1
ATOM 647 C CA . VAL A 1 91 ? -9.085 -1.210 7.814 1.00 98.38 91 VAL A CA 1
ATOM 648 C C . VAL A 1 91 ? -8.126 -1.141 6.638 1.00 98.38 91 VAL A C 1
ATOM 650 O O . VAL A 1 91 ? -8.490 -0.670 5.564 1.00 98.38 91 VAL A O 1
ATOM 653 N N . VAL A 1 92 ? -6.934 -1.703 6.827 1.00 98.44 92 VAL A N 1
ATOM 654 C CA . VAL A 1 92 ? -5.926 -1.862 5.776 1.00 98.44 92 VAL A CA 1
ATOM 655 C C . VAL A 1 92 ? -5.929 -3.314 5.314 1.00 98.44 92 VAL A C 1
ATOM 657 O O . VAL A 1 92 ? -5.634 -4.218 6.093 1.00 98.44 92 VAL A O 1
ATOM 660 N N . GLU A 1 93 ? -6.260 -3.556 4.049 1.00 98.62 93 GLU A N 1
ATOM 661 C CA . GLU A 1 93 ? -6.346 -4.884 3.438 1.00 98.62 93 GLU A CA 1
ATOM 662 C C . GLU A 1 93 ? -5.434 -4.985 2.213 1.00 98.62 93 GLU A C 1
ATOM 664 O O . GLU A 1 93 ? -5.554 -4.225 1.248 1.00 98.62 93 GLU A O 1
ATOM 669 N N . VAL A 1 94 ? -4.533 -5.966 2.225 1.00 98.75 94 VAL A N 1
ATOM 670 C CA . VAL A 1 94 ? -3.697 -6.283 1.066 1.00 98.75 94 VAL A CA 1
ATOM 671 C C . VAL A 1 94 ? -4.502 -7.159 0.121 1.00 98.75 94 VAL A C 1
ATOM 673 O O . VAL A 1 94 ? -4.837 -8.299 0.447 1.00 98.75 94 VAL A O 1
ATOM 676 N N . THR A 1 95 ? -4.808 -6.642 -1.063 1.00 98.56 95 THR A N 1
ATOM 677 C CA . THR A 1 95 ? -5.611 -7.384 -2.041 1.00 98.56 95 THR A CA 1
ATOM 678 C C . THR A 1 95 ? -4.740 -8.323 -2.882 1.00 98.56 95 THR A C 1
ATOM 680 O O . THR A 1 95 ? -3.515 -8.239 -2.871 1.00 98.56 95 THR A O 1
ATOM 683 N N . ASP A 1 96 ? -5.364 -9.216 -3.640 1.00 98.19 96 ASP A N 1
ATOM 684 C CA . ASP A 1 96 ? -4.719 -10.015 -4.689 1.00 98.19 96 ASP A CA 1
ATOM 685 C C . ASP A 1 96 ? -4.531 -9.237 -6.005 1.00 98.19 96 ASP A C 1
ATOM 687 O O . ASP A 1 96 ? -3.916 -9.733 -6.946 1.00 98.19 96 ASP A O 1
ATOM 691 N N . LYS A 1 97 ? -5.042 -8.003 -6.077 1.00 98.56 97 LYS A N 1
ATOM 692 C CA . LYS A 1 97 ? -5.045 -7.193 -7.293 1.00 98.56 97 LYS A CA 1
ATOM 693 C C . LYS A 1 97 ? -3.749 -6.419 -7.455 1.00 98.56 97 LYS A C 1
ATOM 695 O O . LYS A 1 97 ? -3.170 -5.903 -6.495 1.00 98.56 97 LYS A O 1
ATOM 700 N N . THR A 1 98 ? -3.369 -6.239 -8.709 1.00 98.50 98 THR A N 1
ATOM 701 C CA . THR A 1 98 ? -2.286 -5.357 -9.133 1.00 98.50 98 THR A CA 1
ATOM 702 C C . THR A 1 98 ? -2.807 -4.330 -10.133 1.00 98.50 98 THR A C 1
ATOM 704 O O . THR A 1 98 ? -3.898 -4.472 -10.698 1.00 98.50 98 THR A O 1
ATOM 707 N N . LYS A 1 99 ? -2.065 -3.235 -10.302 1.00 98.12 99 LYS A N 1
ATOM 708 C CA . LYS A 1 99 ? -2.347 -2.200 -11.300 1.00 98.12 99 LYS A CA 1
ATOM 709 C C . LYS A 1 99 ? -1.055 -1.706 -11.927 1.00 98.12 99 LYS A C 1
ATOM 711 O O . LYS A 1 99 ? -0.074 -1.483 -11.223 1.00 98.12 99 LYS A O 1
ATOM 716 N N . MET A 1 100 ? -1.110 -1.447 -13.230 1.00 97.75 100 MET A N 1
ATOM 717 C CA . MET A 1 100 ? -0.086 -0.658 -13.905 1.00 97.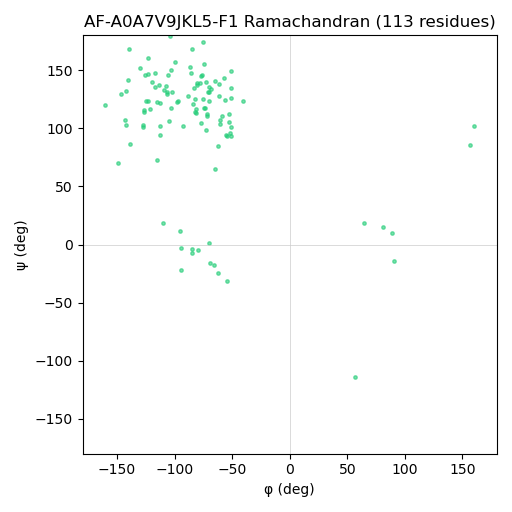75 100 MET A CA 1
ATOM 718 C C . MET A 1 100 ? -0.209 0.798 -13.464 1.00 97.75 100 MET A C 1
ATOM 720 O O . MET A 1 100 ? -1.277 1.403 -13.594 1.00 97.75 100 MET A O 1
ATOM 724 N N . ILE A 1 101 ? 0.877 1.347 -12.937 1.00 93.75 101 ILE A N 1
ATOM 725 C CA . ILE A 1 101 ? 0.997 2.759 -12.582 1.00 93.75 101 ILE A CA 1
ATOM 726 C C . ILE A 1 101 ? 1.850 3.495 -13.622 1.00 93.75 101 ILE A C 1
ATOM 728 O O . ILE A 1 101 ? 2.309 2.914 -14.612 1.00 93.75 101 ILE A O 1
ATOM 732 N N . ALA A 1 102 ? 2.028 4.804 -13.425 1.00 83.25 102 ALA A N 1
ATOM 733 C CA . ALA A 1 102 ? 2.869 5.617 -14.293 1.00 83.25 102 ALA A CA 1
ATOM 734 C C . ALA A 1 102 ? 4.261 4.985 -14.475 1.00 83.25 102 ALA A C 1
ATOM 736 O O . ALA A 1 102 ? 4.780 4.305 -13.590 1.00 83.25 102 ALA A O 1
ATOM 737 N N . ASN A 1 103 ? 4.860 5.221 -15.642 1.00 88.19 103 ASN A N 1
ATOM 738 C CA . ASN A 1 103 ? 6.194 4.740 -16.008 1.00 88.19 103 ASN A CA 1
ATOM 739 C C . ASN A 1 103 ? 6.320 3.207 -16.114 1.00 88.19 103 ASN A C 1
ATOM 741 O O . ASN A 1 103 ? 7.432 2.689 -16.122 1.00 88.19 103 ASN A O 1
ATOM 745 N N . GLY A 1 104 ? 5.200 2.486 -16.250 1.00 94.88 104 GLY A N 1
ATOM 746 C CA . GLY A 1 104 ? 5.189 1.061 -16.598 1.00 94.88 104 GLY A CA 1
ATOM 747 C C . GLY A 1 104 ? 5.447 0.109 -15.432 1.00 94.88 104 GLY A C 1
ATOM 748 O O . GLY A 1 104 ? 5.723 -1.060 -15.673 1.00 94.88 104 GLY A O 1
ATOM 749 N N . ILE A 1 105 ? 5.361 0.584 -14.190 1.00 97.00 105 ILE A N 1
ATOM 750 C CA . ILE A 1 105 ? 5.534 -0.252 -12.998 1.00 97.00 105 ILE A CA 1
ATOM 751 C C . ILE A 1 105 ? 4.211 -0.948 -12.672 1.00 97.00 105 ILE A C 1
ATOM 753 O O . ILE A 1 105 ? 3.155 -0.315 -12.664 1.00 97.00 105 ILE A O 1
ATOM 757 N N . GLU A 1 106 ? 4.262 -2.244 -12.381 1.00 97.75 106 GLU A N 1
ATOM 758 C CA . GLU A 1 106 ? 3.138 -2.972 -11.796 1.00 97.75 106 GLU A CA 1
ATOM 759 C C . GLU A 1 106 ? 3.214 -2.884 -10.267 1.00 97.75 106 GLU A C 1
ATOM 761 O O . GLU A 1 106 ? 4.246 -3.182 -9.670 1.00 97.75 106 GLU A O 1
ATOM 766 N N . ALA A 1 107 ? 2.124 -2.468 -9.620 1.00 97.88 107 ALA A N 1
ATOM 767 C CA . ALA A 1 107 ? 2.067 -2.291 -8.172 1.00 97.88 107 ALA A CA 1
ATOM 768 C C . ALA A 1 107 ? 0.913 -3.079 -7.539 1.00 97.88 107 ALA A C 1
ATOM 770 O O . ALA A 1 107 ? -0.175 -3.197 -8.111 1.00 97.88 107 ALA A O 1
ATOM 771 N N . ARG A 1 108 ? 1.136 -3.579 -6.319 1.00 98.38 108 ARG A N 1
ATOM 772 C CA . ARG A 1 108 ? 0.117 -4.225 -5.478 1.00 98.38 108 ARG A CA 1
ATOM 773 C C . ARG A 1 108 ? -0.917 -3.204 -5.001 1.00 98.38 108 ARG A C 1
ATOM 775 O O . ARG A 1 108 ? -0.565 -2.147 -4.486 1.00 98.38 108 ARG 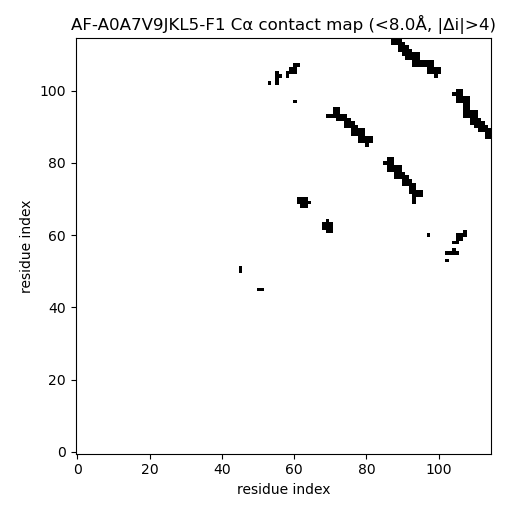A O 1
ATOM 782 N N . VAL A 1 109 ? -2.199 -3.549 -5.101 1.00 98.50 109 VAL A N 1
ATOM 783 C CA . VAL A 1 109 ? -3.283 -2.736 -4.539 1.00 98.50 109 VAL A CA 1
ATOM 784 C C . VAL A 1 109 ? -3.466 -3.064 -3.057 1.00 98.50 109 VAL A C 1
ATOM 786 O O . VAL A 1 109 ? -3.800 -4.195 -2.691 1.00 98.50 109 VAL A O 1
ATOM 789 N N . ILE A 1 110 ? -3.308 -2.044 -2.217 1.00 98.25 110 ILE A N 1
ATOM 790 C CA . ILE A 1 110 ? -3.680 -2.057 -0.800 1.00 98.25 110 ILE A CA 1
ATOM 791 C C . ILE A 1 110 ? -4.931 -1.191 -0.657 1.00 98.25 110 ILE A C 1
ATOM 793 O O . ILE A 1 110 ? -4.986 -0.081 -1.187 1.00 98.25 110 ILE A O 1
ATOM 797 N N . ARG A 1 111 ? -5.960 -1.722 0.003 1.00 98.50 111 ARG A N 1
ATOM 798 C CA . ARG A 1 111 ? -7.196 -0.999 0.290 1.00 98.50 111 ARG A CA 1
ATOM 799 C C . ARG A 1 111 ? -7.139 -0.464 1.709 1.00 98.50 111 ARG A C 1
ATOM 801 O O . ARG A 1 111 ? -7.023 -1.249 2.640 1.00 98.50 111 ARG A O 1
ATOM 808 N N . ASP A 1 112 ? -7.278 0.844 1.831 1.00 98.00 112 ASP A N 1
ATOM 809 C CA . ASP A 1 112 ? -7.488 1.537 3.095 1.00 98.00 112 ASP A CA 1
ATOM 810 C C . ASP A 1 112 ? -8.944 2.025 3.155 1.00 98.00 112 ASP A C 1
ATOM 812 O O . ASP A 1 112 ? -9.509 2.443 2.139 1.00 98.00 112 ASP A O 1
ATOM 816 N N . THR A 1 113 ? -9.613 1.867 4.289 1.00 97.94 113 THR A N 1
ATOM 817 C CA . THR A 1 113 ? -11.031 2.205 4.468 1.00 97.94 113 THR A CA 1
ATOM 818 C C . THR A 1 113 ? -11.265 2.700 5.884 1.00 97.94 113 THR A C 1
ATOM 820 O O . THR A 1 1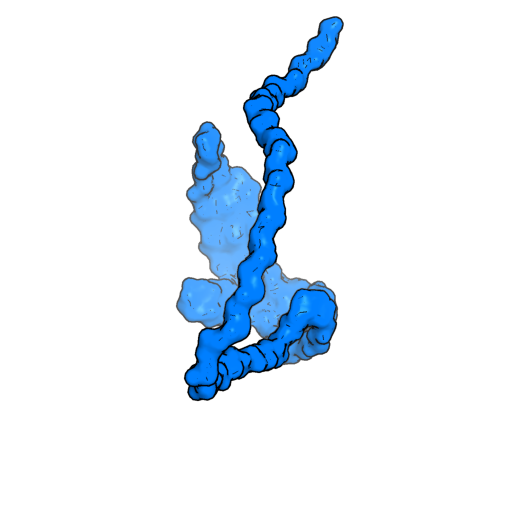13 ? -10.901 2.010 6.831 1.00 97.94 113 THR A O 1
ATOM 823 N N . VAL A 1 114 ? -11.926 3.851 6.007 1.00 97.00 114 VAL A N 1
ATOM 824 C CA . VAL A 1 114 ? -12.278 4.492 7.280 1.00 97.00 114 VAL A CA 1
ATOM 825 C C . VAL A 1 114 ? -13.799 4.487 7.442 1.00 97.00 114 VAL A C 1
ATOM 827 O O . VAL A 1 114 ? -14.519 4.724 6.466 1.00 97.00 114 VAL A O 1
ATOM 830 N N . SER A 1 115 ? -14.289 4.181 8.645 1.00 92.88 115 SER A N 1
ATOM 831 C CA . SER A 1 115 ? -15.718 4.152 9.000 1.00 92.88 115 SER A CA 1
ATOM 832 C C . SER A 1 115 ? -15.976 4.578 10.432 1.00 92.88 115 SER A C 1
ATOM 834 O O . SER A 1 115 ? -15.111 4.238 11.273 1.00 92.88 115 SER A O 1
#

Radius of gyration: 28.78 Å; Cα contacts (8 Å, |Δi|>4): 108; chains: 1; bounding box: 79×63×38 Å

Solvent-accessible surface area (backbone atoms only — not comparable to full-atom values): 8076 Å² total; per-residue (Å²): 139,82,87,91,80,83,92,77,88,79,83,84,76,90,80,82,91,77,90,80,89,82,89,80,89,77,88,83,78,97,65,90,66,78,69,74,64,76,76,71,69,72,67,88,62,80,60,92,86,56,86,75,91,76,60,43,86,82,56,65,61,74,44,73,48,93,90,63,61,53,50,64,73,44,72,49,78,47,80,46,70,50,97,87,68,52,74,40,36,38,38,43,34,29,44,89,49,69,45,80,47,82,84,70,28,61,39,58,43,67,46,75,48,77,91